Protein AF-A0A3M6HNZ3-F1 (afdb_monomer)

pLDDT: mean 77.38, std 20.86, range [30.75, 97.88]

Radius of gyration: 25.27 Å; Cα contacts (8 Å, |Δi|>4): 98; chains: 1; bounding box: 47×19×93 Å

Structure (mmCIF, N/CA/C/O backbone):
data_AF-A0A3M6HNZ3-F1
#
_entry.id   AF-A0A3M6HNZ3-F1
#
loop_
_atom_site.group_PDB
_atom_site.id
_atom_site.type_symbol
_atom_site.label_atom_id
_atom_site.label_alt_id
_atom_site.label_comp_id
_atom_site.label_asym_id
_atom_site.label_entity_id
_atom_site.label_seq_id
_atom_site.pdbx_PDB_ins_code
_atom_site.Cartn_x
_atom_site.Cartn_y
_atom_site.Cartn_z
_atom_site.occupancy
_atom_site.B_iso_or_equiv
_atom_site.auth_seq_id
_atom_site.auth_comp_id
_atom_site.auth_asym_id
_atom_site.auth_atom_id
_atom_site.pdbx_PDB_model_num
ATOM 1 N N . MET A 1 1 ? 14.983 5.143 -63.949 1.00 40.78 1 MET A N 1
ATOM 2 C CA . MET A 1 1 ? 14.307 4.736 -62.701 1.00 40.78 1 MET A CA 1
ATOM 3 C C . MET A 1 1 ? 15.355 4.552 -61.618 1.00 40.78 1 MET A C 1
ATOM 5 O O . MET A 1 1 ? 16.241 3.738 -61.815 1.00 40.78 1 MET A O 1
ATOM 9 N N . ALA A 1 2 ? 15.270 5.300 -60.518 1.00 32.69 2 ALA A N 1
ATOM 10 C CA . ALA A 1 2 ? 15.863 4.933 -59.231 1.00 32.69 2 ALA A CA 1
ATOM 11 C C . ALA A 1 2 ? 15.044 5.641 -58.146 1.00 32.69 2 ALA A C 1
ATOM 13 O O . ALA A 1 2 ? 15.096 6.859 -57.992 1.00 32.69 2 ALA A O 1
ATOM 14 N N . ALA A 1 3 ? 14.181 4.857 -57.512 1.00 33.81 3 ALA A N 1
ATOM 15 C CA . ALA A 1 3 ? 13.231 5.265 -56.500 1.00 33.81 3 ALA A CA 1
ATOM 16 C C . ALA A 1 3 ? 13.878 5.213 -55.106 1.00 33.81 3 ALA A C 1
ATOM 18 O O . ALA A 1 3 ? 14.604 4.277 -54.795 1.00 33.81 3 ALA A O 1
ATOM 19 N N . VAL A 1 4 ? 13.543 6.218 -54.291 1.00 40.00 4 VAL A N 1
ATOM 20 C CA . VAL A 1 4 ? 13.192 6.106 -52.864 1.00 40.00 4 VAL A CA 1
ATOM 21 C C . VAL A 1 4 ? 14.208 5.387 -51.959 1.00 40.00 4 VAL A C 1
ATOM 23 O O . VAL A 1 4 ? 14.139 4.184 -51.751 1.00 40.00 4 VAL A O 1
ATOM 26 N N . SER A 1 5 ? 15.079 6.163 -51.304 1.00 35.41 5 SER A N 1
ATOM 27 C CA . SER A 1 5 ? 15.863 5.710 -50.133 1.00 35.41 5 SER A CA 1
ATOM 28 C C . SER A 1 5 ? 15.679 6.602 -48.880 1.00 35.41 5 SER A C 1
ATOM 30 O O . SER A 1 5 ? 16.040 6.220 -47.773 1.00 35.41 5 SER A O 1
ATOM 32 N N . GLY A 1 6 ? 14.995 7.750 -48.984 1.00 30.75 6 GLY A N 1
ATOM 33 C CA . GLY A 1 6 ? 14.815 8.680 -47.851 1.00 30.75 6 GLY A CA 1
ATOM 34 C C . GLY A 1 6 ? 13.607 8.432 -46.930 1.00 30.75 6 GLY A C 1
ATOM 35 O O . GLY A 1 6 ? 13.522 9.033 -45.860 1.00 30.75 6 GLY A O 1
ATOM 36 N N . ALA A 1 7 ? 12.657 7.575 -47.320 1.00 32.41 7 ALA A N 1
ATOM 37 C CA . ALA A 1 7 ? 11.386 7.415 -46.597 1.00 32.41 7 ALA A CA 1
ATOM 38 C C . ALA A 1 7 ? 11.442 6.403 -45.434 1.00 32.41 7 ALA A C 1
ATOM 40 O O . ALA A 1 7 ? 10.634 6.485 -44.512 1.00 32.41 7 ALA A O 1
ATOM 41 N N . SER A 1 8 ? 12.394 5.461 -45.448 1.00 34.75 8 SER A N 1
ATOM 42 C CA . SER A 1 8 ? 12.434 4.371 -44.458 1.00 34.75 8 SER A CA 1
ATOM 43 C C . SER A 1 8 ? 12.999 4.803 -43.097 1.00 34.75 8 SER A C 1
ATOM 45 O O . SER A 1 8 ? 12.541 4.317 -42.067 1.00 34.75 8 SER A O 1
ATOM 47 N N . ASN A 1 9 ? 13.948 5.746 -43.066 1.00 35.97 9 ASN A N 1
ATOM 48 C CA . ASN A 1 9 ? 14.553 6.211 -41.808 1.00 35.97 9 ASN A CA 1
ATOM 49 C C . ASN A 1 9 ? 13.666 7.228 -41.074 1.00 35.97 9 ASN A C 1
ATOM 51 O O . ASN A 1 9 ? 13.556 7.196 -39.852 1.00 35.97 9 ASN A O 1
ATOM 55 N N . THR A 1 10 ? 12.946 8.073 -41.814 1.00 33.47 10 THR A N 1
ATOM 56 C CA . THR A 1 10 ? 12.058 9.104 -41.250 1.00 33.47 10 THR A CA 1
ATOM 57 C C . THR A 1 10 ? 10.763 8.536 -40.657 1.00 33.47 10 THR A C 1
ATOM 59 O O . THR A 1 10 ? 10.220 9.107 -39.709 1.00 33.47 10 THR A O 1
ATOM 62 N N . LEU A 1 11 ? 10.274 7.395 -41.161 1.00 33.53 11 LEU A N 1
ATOM 63 C CA . LEU A 1 11 ? 9.159 6.654 -40.555 1.00 33.53 11 LEU A CA 1
ATOM 64 C C . LEU A 1 11 ? 9.567 5.962 -39.244 1.00 33.53 11 LEU A C 1
ATOM 66 O O . LEU A 1 11 ? 8.788 5.975 -38.291 1.00 33.53 11 LEU A O 1
ATOM 70 N N . ASN A 1 12 ? 10.797 5.443 -39.162 1.00 43.72 12 ASN A N 1
ATOM 71 C CA . ASN A 1 12 ? 11.340 4.828 -37.947 1.00 43.72 12 ASN A CA 1
ATOM 72 C C . ASN A 1 12 ? 11.602 5.851 -36.836 1.00 43.72 12 ASN A C 1
ATOM 74 O O . ASN A 1 12 ? 11.261 5.593 -35.690 1.00 43.72 12 ASN A O 1
ATOM 78 N N . GLU A 1 13 ? 12.131 7.034 -37.155 1.00 39.75 13 GLU A N 1
ATOM 79 C CA . GLU A 1 13 ? 12.354 8.101 -36.167 1.00 39.75 13 GLU A CA 1
ATOM 80 C C . GLU A 1 13 ? 11.045 8.728 -35.669 1.00 39.75 13 GLU A C 1
ATOM 82 O O . GLU A 1 13 ? 10.912 9.031 -34.485 1.00 39.75 13 GLU A O 1
ATOM 87 N N . ARG A 1 14 ? 10.035 8.879 -36.541 1.00 39.91 14 ARG A N 1
ATOM 88 C CA . ARG A 1 14 ? 8.695 9.326 -36.123 1.00 39.91 14 ARG A CA 1
ATOM 89 C C . ARG A 1 14 ? 7.966 8.273 -35.294 1.00 39.91 14 ARG A C 1
ATOM 91 O O . ARG A 1 14 ? 7.303 8.648 -34.333 1.00 39.91 14 ARG A O 1
ATOM 98 N N . GLY A 1 15 ? 8.104 6.989 -35.629 1.00 40.06 15 GLY A N 1
ATOM 99 C CA . GLY A 1 15 ? 7.581 5.870 -34.841 1.00 40.06 15 GLY A CA 1
ATOM 100 C C . GLY A 1 15 ? 8.266 5.755 -33.478 1.00 40.06 15 GLY A C 1
ATOM 101 O O . GLY A 1 15 ? 7.587 5.702 -32.459 1.00 40.06 15 GLY A O 1
ATOM 102 N N . ALA A 1 16 ? 9.596 5.850 -33.444 1.00 43.00 16 ALA A N 1
ATOM 103 C CA . ALA A 1 16 ? 10.407 5.916 -32.231 1.00 43.00 16 ALA A CA 1
ATOM 104 C C . ALA A 1 16 ? 10.071 7.142 -31.379 1.00 43.00 16 ALA A C 1
ATOM 106 O O . ALA A 1 16 ? 9.959 7.031 -30.167 1.00 43.00 16 ALA A O 1
ATOM 107 N N . GLY A 1 17 ? 9.849 8.302 -32.000 1.00 38.38 17 GLY A N 1
ATOM 108 C CA . GLY A 1 17 ? 9.410 9.524 -31.330 1.00 38.38 17 GLY A CA 1
ATOM 109 C C . GLY A 1 17 ? 7.988 9.420 -30.777 1.00 38.38 17 GLY A C 1
ATOM 110 O O . GLY A 1 17 ? 7.715 9.952 -29.706 1.00 38.38 17 GLY A O 1
ATOM 111 N N . LEU A 1 18 ? 7.089 8.694 -31.450 1.00 46.16 18 LEU A N 1
ATOM 112 C CA . LEU A 1 18 ? 5.739 8.384 -30.968 1.00 46.16 18 LEU A CA 1
ATOM 113 C C . LEU A 1 18 ? 5.756 7.365 -29.831 1.00 46.16 18 LEU A C 1
ATOM 115 O O . LEU A 1 18 ? 5.038 7.562 -28.860 1.00 46.16 18 LEU A O 1
ATOM 119 N N . ILE A 1 19 ? 6.594 6.332 -29.910 1.00 48.56 19 ILE A N 1
ATOM 120 C CA . ILE A 1 19 ? 6.799 5.341 -28.849 1.00 48.56 19 ILE A CA 1
ATOM 121 C C . ILE A 1 19 ? 7.476 6.010 -27.656 1.00 48.56 19 ILE A C 1
ATOM 123 O O . ILE A 1 19 ? 6.947 5.935 -26.561 1.00 48.56 19 ILE A O 1
ATOM 127 N N . ALA A 1 20 ? 8.540 6.787 -27.844 1.00 45.25 20 ALA A N 1
ATOM 128 C CA . ALA A 1 20 ? 9.162 7.591 -26.795 1.00 45.25 20 ALA A CA 1
ATOM 129 C C . ALA A 1 20 ? 8.202 8.649 -26.229 1.00 45.25 20 ALA A C 1
ATOM 131 O O . ALA A 1 20 ? 8.225 8.893 -25.032 1.00 45.25 20 ALA A O 1
ATOM 132 N N . SER A 1 21 ? 7.316 9.250 -27.032 1.00 44.47 21 SER A N 1
ATOM 133 C CA . SER A 1 21 ? 6.291 10.201 -26.570 1.00 44.47 21 SER A CA 1
ATOM 134 C C . SER A 1 21 ? 5.165 9.516 -25.792 1.00 44.47 21 SER A C 1
ATOM 136 O O . SER A 1 21 ? 4.744 10.018 -24.750 1.00 44.47 21 SER A O 1
ATOM 138 N N . GLN A 1 22 ? 4.690 8.359 -26.258 1.00 51.44 22 GLN A N 1
ATOM 139 C CA . GLN A 1 22 ? 3.709 7.539 -25.554 1.00 51.44 22 GLN A CA 1
ATOM 140 C C . GLN A 1 22 ? 4.306 6.932 -24.292 1.00 51.44 22 GLN A C 1
ATOM 142 O O . GLN A 1 22 ? 3.618 6.876 -23.285 1.00 51.44 22 GLN A O 1
ATOM 147 N N . LEU A 1 23 ? 5.581 6.559 -24.308 1.00 52.47 23 LEU A N 1
ATOM 148 C CA . LEU A 1 23 ? 6.321 6.106 -23.144 1.00 52.47 23 LEU A CA 1
ATOM 149 C C . LEU A 1 23 ? 6.557 7.254 -22.192 1.00 52.47 23 LEU A C 1
ATOM 151 O O . LEU A 1 23 ? 6.257 7.085 -21.035 1.00 52.47 23 LEU A O 1
ATOM 155 N N . ASN A 1 24 ? 6.955 8.443 -22.637 1.00 43.84 24 ASN A N 1
ATOM 156 C CA . ASN A 1 24 ? 7.079 9.616 -21.771 1.00 43.84 24 ASN A CA 1
ATOM 157 C C . ASN A 1 24 ? 5.720 10.002 -21.149 1.00 43.84 24 ASN A C 1
ATOM 159 O O . ASN A 1 24 ? 5.666 10.366 -19.981 1.00 43.84 24 ASN A O 1
ATOM 163 N N . LYS A 1 25 ? 4.605 9.834 -21.880 1.00 45.53 25 LYS A N 1
ATOM 164 C CA . LYS A 1 25 ? 3.236 9.968 -21.342 1.00 45.53 25 LYS A CA 1
ATOM 165 C C . LYS A 1 25 ? 2.842 8.831 -20.386 1.00 45.53 25 LYS A C 1
ATOM 167 O O . LYS A 1 25 ? 2.206 9.111 -19.380 1.00 45.53 25 LYS A O 1
ATOM 172 N N . ARG A 1 26 ? 3.215 7.576 -20.663 1.00 45.41 26 ARG A N 1
ATOM 173 C CA . ARG A 1 26 ? 2.947 6.392 -19.816 1.00 45.41 26 ARG A CA 1
ATOM 174 C C . ARG A 1 26 ? 3.863 6.335 -18.588 1.00 45.41 26 ARG A C 1
ATOM 176 O O . ARG A 1 26 ? 3.451 5.890 -17.531 1.00 45.41 26 ARG A O 1
ATOM 183 N N . PHE A 1 27 ? 5.071 6.873 -18.681 1.00 47.06 27 PHE A N 1
ATOM 184 C CA . PHE A 1 27 ? 6.058 7.005 -17.613 1.00 47.06 27 PHE A CA 1
ATOM 185 C C . PHE A 1 27 ? 5.602 7.987 -16.527 1.00 47.06 27 PHE A C 1
ATOM 187 O O . PHE A 1 27 ? 5.987 7.836 -15.370 1.00 47.06 27 PHE A O 1
ATOM 194 N N . VAL A 1 28 ? 4.711 8.932 -16.851 1.00 44.28 28 VAL A N 1
ATOM 195 C CA . VAL A 1 28 ? 3.982 9.722 -15.840 1.00 44.28 28 VAL A CA 1
ATOM 196 C C . VAL A 1 28 ? 3.173 8.814 -14.894 1.00 44.28 28 VAL A C 1
ATOM 198 O O . VAL A 1 28 ? 2.977 9.183 -13.736 1.00 44.28 28 VAL A O 1
ATOM 201 N N . ASP A 1 29 ? 2.787 7.617 -15.349 1.00 48.75 29 ASP A N 1
ATOM 202 C CA . ASP A 1 29 ? 2.012 6.610 -14.616 1.00 48.75 29 ASP A CA 1
ATOM 203 C C . ASP A 1 29 ? 2.824 5.355 -14.238 1.00 48.75 29 ASP A C 1
ATOM 205 O O . ASP A 1 29 ? 2.269 4.341 -13.831 1.00 48.75 29 ASP A O 1
ATOM 209 N N . ALA A 1 30 ? 4.159 5.398 -14.297 1.00 48.34 30 ALA A N 1
ATOM 210 C CA . ALA A 1 30 ? 5.009 4.260 -13.923 1.00 48.34 30 ALA A CA 1
ATOM 211 C C . ALA A 1 30 ? 4.904 3.853 -12.431 1.00 48.34 30 ALA A C 1
ATOM 213 O O . ALA A 1 30 ? 5.467 2.836 -12.033 1.00 48.34 30 ALA A O 1
ATOM 214 N N . SER A 1 31 ? 4.143 4.593 -11.607 1.00 54.44 31 SER A N 1
ATOM 215 C CA . SER A 1 31 ? 3.682 4.125 -10.285 1.00 54.44 31 SER A CA 1
ATOM 216 C C . SER A 1 31 ? 2.675 2.982 -10.350 1.00 54.44 31 SER A C 1
ATOM 218 O O . SER A 1 31 ? 2.400 2.368 -9.320 1.00 54.44 31 SER A O 1
ATOM 220 N N . ASN A 1 32 ? 2.117 2.716 -11.528 1.00 65.69 32 ASN A N 1
ATOM 221 C CA . ASN A 1 32 ? 1.279 1.571 -11.807 1.00 65.69 32 ASN A CA 1
ATOM 222 C C . ASN A 1 32 ? 2.150 0.405 -12.324 1.00 65.69 32 ASN A C 1
ATOM 224 O O . ASN A 1 32 ? 2.710 0.505 -13.420 1.00 65.69 32 ASN A O 1
ATOM 228 N N . PRO A 1 33 ? 2.261 -0.709 -11.575 1.00 67.81 33 PRO A N 1
ATOM 229 C CA . PRO A 1 33 ? 2.979 -1.898 -12.028 1.00 67.81 33 PRO A CA 1
ATOM 230 C C . PRO A 1 33 ? 2.499 -2.434 -13.381 1.00 67.81 33 PRO A C 1
ATOM 232 O O . PRO A 1 33 ? 3.316 -2.951 -14.137 1.00 67.81 33 PRO A O 1
ATOM 235 N N . ASP A 1 34 ? 1.220 -2.255 -13.725 1.00 67.62 34 ASP A N 1
ATOM 236 C CA . ASP A 1 34 ? 0.661 -2.730 -14.995 1.00 67.62 34 ASP A CA 1
ATOM 237 C C . ASP A 1 34 ? 1.292 -2.000 -16.191 1.00 67.62 34 ASP A C 1
ATOM 239 O O . ASP A 1 34 ? 1.601 -2.612 -17.208 1.00 67.62 34 ASP A O 1
ATOM 243 N N . VAL A 1 35 ? 1.606 -0.709 -16.040 1.00 67.88 35 VAL A N 1
ATOM 244 C CA . VAL A 1 35 ? 2.283 0.080 -17.081 1.00 67.88 35 VAL A CA 1
ATOM 245 C C . VAL A 1 35 ? 3.721 -0.398 -17.300 1.00 67.88 35 VAL A C 1
ATOM 247 O O . VAL A 1 35 ? 4.204 -0.422 -18.433 1.00 67.88 35 VAL A O 1
ATOM 250 N N . LEU A 1 36 ? 4.416 -0.798 -16.230 1.00 70.69 36 LEU A N 1
ATOM 251 C CA . LEU A 1 36 ? 5.754 -1.387 -16.335 1.00 70.69 36 LEU A CA 1
ATOM 252 C C . LEU A 1 36 ? 5.699 -2.800 -16.934 1.00 70.69 36 LEU A C 1
ATOM 254 O O . LEU A 1 36 ? 6.574 -3.162 -17.715 1.00 70.69 36 LEU A O 1
ATOM 258 N N . SER A 1 37 ? 4.662 -3.575 -16.619 1.00 69.88 37 SER A N 1
ATOM 259 C CA . SER A 1 37 ? 4.413 -4.888 -17.223 1.00 69.88 37 SER A CA 1
ATOM 260 C C . SER A 1 37 ? 4.150 -4.785 -18.732 1.00 69.88 37 SER A C 1
ATOM 262 O O . SER A 1 37 ? 4.736 -5.534 -19.517 1.00 69.88 37 SER A O 1
ATOM 264 N N . ASP A 1 38 ? 3.339 -3.814 -19.158 1.00 68.50 38 ASP A N 1
ATOM 265 C CA . ASP A 1 38 ? 3.091 -3.514 -20.572 1.00 68.50 38 ASP A CA 1
ATOM 266 C C . ASP A 1 38 ? 4.381 -3.106 -21.293 1.00 68.50 38 ASP A C 1
ATOM 268 O O . ASP A 1 38 ? 4.660 -3.583 -22.392 1.00 68.50 38 ASP A O 1
ATOM 272 N N . LEU A 1 39 ? 5.194 -2.244 -20.668 1.00 71.69 39 LEU A N 1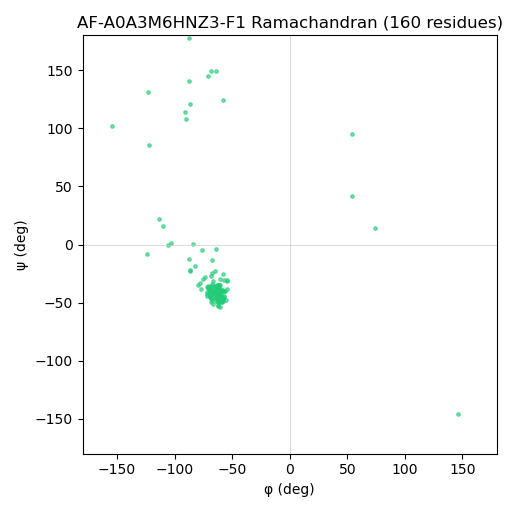
ATOM 273 C CA . LEU A 1 39 ? 6.489 -1.831 -21.214 1.00 71.69 39 LEU A CA 1
ATOM 274 C C . LEU A 1 39 ? 7.436 -3.022 -21.364 1.00 71.69 39 LEU A C 1
ATOM 276 O O . LEU A 1 39 ? 8.042 -3.197 -22.419 1.00 71.69 39 LEU A O 1
ATOM 280 N N . ARG A 1 40 ? 7.544 -3.859 -20.330 1.00 73.81 40 ARG A N 1
ATOM 281 C CA . ARG A 1 40 ? 8.333 -5.090 -20.387 1.00 73.81 40 ARG A CA 1
ATOM 282 C C . ARG A 1 40 ? 7.878 -5.969 -21.553 1.00 73.81 40 ARG A C 1
ATOM 284 O O . ARG A 1 40 ? 8.710 -6.385 -22.351 1.00 73.81 40 ARG A O 1
ATOM 291 N N . SER A 1 41 ? 6.571 -6.180 -21.687 1.00 70.19 41 SER A N 1
ATOM 292 C CA . SER A 1 41 ? 5.990 -6.991 -22.762 1.00 70.19 41 SER A CA 1
ATOM 293 C C . SER A 1 41 ? 6.267 -6.402 -24.147 1.00 70.19 41 SER A C 1
ATOM 295 O O . SER A 1 41 ? 6.537 -7.156 -25.077 1.00 70.19 41 SER A O 1
ATOM 297 N N . ALA A 1 42 ? 6.236 -5.075 -24.298 1.00 70.31 42 ALA A N 1
ATOM 298 C CA . ALA A 1 42 ? 6.577 -4.406 -25.553 1.00 70.31 42 ALA A CA 1
ATOM 299 C C . ALA A 1 42 ? 8.060 -4.591 -25.919 1.00 70.31 42 ALA A C 1
ATOM 301 O O . ALA A 1 42 ? 8.372 -4.871 -27.072 1.00 70.31 42 ALA A O 1
ATOM 302 N N . ILE A 1 43 ? 8.962 -4.501 -24.933 1.00 69.50 43 ILE A N 1
ATOM 303 C CA . ILE A 1 43 ? 10.401 -4.728 -25.135 1.00 69.50 43 ILE A CA 1
ATOM 304 C C . ILE A 1 43 ? 10.688 -6.200 -25.477 1.00 69.50 43 ILE A C 1
ATOM 306 O O . ILE A 1 43 ? 11.535 -6.468 -26.324 1.00 69.50 43 ILE A O 1
ATOM 310 N N . GLU A 1 44 ? 9.997 -7.152 -24.840 1.00 70.94 44 GLU A N 1
ATOM 311 C CA . GLU A 1 44 ? 10.170 -8.594 -25.088 1.00 70.94 44 GLU A CA 1
ATOM 312 C C . GLU A 1 44 ? 9.613 -9.048 -26.450 1.00 70.94 44 GLU A C 1
ATOM 314 O O . GLU A 1 44 ? 10.205 -9.922 -27.082 1.00 70.94 44 GLU A O 1
ATOM 319 N N . ASN A 1 45 ? 8.483 -8.487 -26.903 1.00 65.31 45 ASN A N 1
ATOM 320 C CA . ASN A 1 45 ? 7.710 -9.031 -28.029 1.00 65.31 45 ASN A CA 1
ATOM 321 C C . ASN A 1 45 ? 7.859 -8.289 -29.370 1.00 65.31 45 ASN A C 1
ATOM 323 O O . ASN A 1 45 ? 7.204 -8.701 -30.324 1.00 65.31 45 ASN A O 1
ATOM 327 N N . GLU A 1 46 ? 8.665 -7.228 -29.499 1.00 59.00 46 GLU A N 1
ATOM 328 C CA . GLU A 1 46 ? 8.874 -6.544 -30.792 1.00 59.00 46 GLU A CA 1
ATOM 329 C C . GLU A 1 46 ? 10.062 -7.134 -31.588 1.00 59.00 46 GLU A C 1
ATOM 331 O O . GLU A 1 46 ? 11.220 -6.864 -31.255 1.00 59.00 46 GLU A O 1
ATOM 336 N N . PRO A 1 47 ? 9.838 -7.881 -32.695 1.00 43.25 47 PRO A N 1
ATOM 337 C CA . PRO A 1 47 ? 10.909 -8.294 -33.595 1.00 43.25 47 PRO A CA 1
ATOM 338 C C . PRO A 1 47 ? 11.164 -7.193 -34.642 1.00 43.25 47 PRO A C 1
ATOM 340 O O . PRO A 1 47 ? 10.265 -6.850 -35.409 1.00 43.25 47 PRO A O 1
ATOM 343 N N . GLY A 1 48 ? 12.383 -6.641 -34.730 1.00 50.50 48 GLY A N 1
ATOM 344 C CA . GLY A 1 48 ? 12.746 -5.698 -35.805 1.00 50.50 48 GLY A CA 1
ATOM 345 C C . GLY A 1 48 ? 13.730 -4.588 -35.418 1.00 50.50 48 GLY A C 1
ATOM 346 O O . GLY A 1 48 ? 14.642 -4.823 -34.642 1.00 50.50 48 GLY A O 1
ATOM 347 N N . PHE A 1 49 ? 13.572 -3.389 -36.003 1.00 43.78 49 PHE A N 1
ATOM 348 C CA . PHE A 1 49 ? 14.460 -2.206 -35.883 1.00 43.78 49 PHE A CA 1
ATOM 349 C C . PHE A 1 49 ? 14.210 -1.370 -34.600 1.00 43.78 49 PHE A C 1
ATOM 351 O O . PHE A 1 49 ? 15.081 -0.618 -34.160 1.00 43.78 49 PHE A O 1
ATOM 358 N N . LEU A 1 50 ? 13.042 -1.539 -33.966 1.00 52.66 50 LEU A N 1
ATOM 359 C CA . LEU A 1 50 ? 12.596 -0.875 -32.726 1.00 52.66 50 LEU A CA 1
ATOM 360 C C . LEU A 1 50 ? 13.329 -1.258 -31.413 1.00 52.66 50 LEU A C 1
ATOM 362 O O . LEU A 1 50 ? 13.459 -0.379 -30.558 1.00 52.66 50 LEU A O 1
ATOM 366 N N . PRO A 1 51 ? 13.920 -2.462 -31.241 1.00 56.28 51 PRO A N 1
ATOM 367 C CA . PRO A 1 51 ? 14.762 -2.800 -30.090 1.00 56.28 51 PRO A CA 1
ATOM 368 C C . PRO A 1 51 ? 15.921 -1.817 -29.887 1.00 56.28 51 PRO A C 1
ATOM 370 O O . PRO A 1 51 ? 16.324 -1.555 -28.755 1.00 56.28 51 PRO A O 1
ATOM 373 N N . SER A 1 52 ? 16.441 -1.228 -30.972 1.00 61.88 52 SER A N 1
ATOM 374 C CA . SER A 1 52 ? 17.541 -0.258 -30.905 1.00 61.88 52 SER A CA 1
ATOM 375 C C . SER A 1 52 ? 17.148 1.052 -30.209 1.00 61.88 52 SER A C 1
ATOM 377 O O . SER A 1 52 ? 17.972 1.646 -29.515 1.00 61.88 52 SER A O 1
ATOM 379 N N . VAL A 1 53 ? 15.882 1.474 -30.325 1.00 66.00 53 VAL A N 1
ATOM 380 C CA . VAL A 1 53 ? 15.355 2.690 -29.685 1.00 66.00 53 VAL A CA 1
ATOM 381 C C . VAL A 1 53 ? 15.291 2.499 -28.175 1.00 66.00 53 VAL A C 1
ATOM 383 O O . VAL A 1 53 ? 15.760 3.358 -27.431 1.00 66.00 53 VAL A O 1
ATOM 386 N N . PHE A 1 54 ? 14.787 1.351 -27.716 1.00 67.56 54 PHE A N 1
ATOM 387 C CA . PHE A 1 54 ? 14.778 0.997 -26.296 1.00 67.56 54 PHE A CA 1
ATOM 388 C C . PHE A 1 54 ? 16.199 0.828 -25.745 1.00 67.56 54 PHE A C 1
ATOM 390 O O . PHE A 1 54 ? 16.503 1.288 -24.649 1.00 67.56 54 PHE A O 1
ATOM 397 N N . LYS A 1 55 ? 17.114 0.240 -26.523 1.00 72.69 55 LY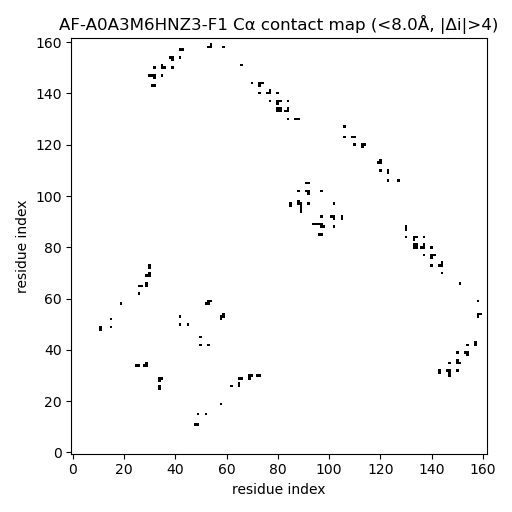S A N 1
ATOM 398 C CA . LYS A 1 55 ? 18.523 0.086 -26.128 1.00 72.69 55 LYS A CA 1
ATOM 399 C C . LYS A 1 55 ? 19.349 1.381 -26.241 1.00 72.69 55 LYS A C 1
ATOM 401 O O . LYS A 1 55 ? 20.508 1.383 -25.821 1.00 72.69 55 LYS A O 1
ATOM 406 N N . SER A 1 56 ? 18.784 2.478 -26.755 1.00 76.12 56 SER A N 1
ATOM 407 C CA . SER A 1 56 ? 19.481 3.765 -26.882 1.00 76.12 56 SER A CA 1
ATOM 408 C C . SER A 1 56 ? 19.855 4.365 -25.520 1.00 76.12 56 SER A C 1
ATOM 410 O O . SER A 1 56 ? 19.162 4.176 -24.517 1.00 76.12 56 SER A O 1
ATOM 412 N N . ALA A 1 57 ? 20.956 5.122 -25.479 1.00 79.56 57 ALA A N 1
ATOM 413 C CA . ALA A 1 57 ? 21.401 5.800 -24.260 1.00 79.56 57 ALA A CA 1
ATOM 414 C C . ALA A 1 57 ? 20.341 6.784 -23.733 1.00 79.56 57 ALA A C 1
ATOM 416 O O . ALA A 1 57 ? 20.074 6.811 -22.532 1.00 79.56 57 ALA A O 1
ATOM 417 N N . ASP A 1 58 ? 19.685 7.523 -24.632 1.00 76.38 58 ASP A N 1
ATOM 418 C CA . ASP A 1 58 ? 18.639 8.484 -24.276 1.00 76.38 58 ASP A CA 1
ATOM 419 C C . ASP A 1 58 ? 17.444 7.801 -23.606 1.00 76.38 58 ASP A C 1
ATOM 421 O O . ASP A 1 58 ? 16.959 8.277 -22.575 1.00 76.38 58 ASP A O 1
ATOM 425 N N . PHE A 1 59 ? 16.996 6.656 -24.135 1.00 76.00 59 PHE A N 1
ATOM 426 C CA . PHE A 1 59 ? 15.912 5.894 -23.521 1.00 76.00 59 PHE A CA 1
ATOM 427 C C . PHE A 1 59 ? 16.288 5.410 -22.121 1.00 76.00 59 PHE A C 1
ATOM 429 O O . PHE A 1 59 ? 15.521 5.617 -21.180 1.00 76.00 59 PHE A O 1
ATOM 436 N N . LYS A 1 60 ? 17.482 4.820 -21.961 1.00 80.81 60 LYS A N 1
ATOM 437 C CA . LYS A 1 60 ? 17.975 4.345 -20.658 1.00 80.81 60 LYS A CA 1
ATOM 438 C C . LYS A 1 60 ? 18.006 5.476 -19.630 1.00 80.81 60 LYS A C 1
ATOM 440 O O . LYS A 1 60 ? 17.506 5.304 -18.523 1.00 80.81 60 LYS A O 1
ATOM 445 N N . VAL A 1 61 ? 18.514 6.654 -20.000 1.00 82.19 61 VAL A N 1
ATOM 446 C CA . VAL A 1 61 ? 18.554 7.826 -19.109 1.00 82.19 61 VAL A CA 1
ATOM 447 C C . VAL A 1 61 ? 17.148 8.278 -18.703 1.00 82.19 61 VAL A C 1
ATOM 449 O O . VAL A 1 61 ? 16.907 8.544 -17.523 1.00 82.19 61 VAL A O 1
ATOM 452 N N . GLN A 1 62 ? 16.201 8.351 -19.644 1.00 76.62 62 GLN A N 1
ATOM 453 C CA . GLN A 1 62 ? 14.820 8.731 -19.323 1.00 76.62 62 GLN A CA 1
ATOM 454 C C . GLN A 1 62 ? 14.125 7.684 -18.447 1.00 76.62 62 GLN A C 1
ATOM 456 O O . GLN A 1 62 ? 13.456 8.046 -17.479 1.00 76.62 62 GLN A O 1
ATOM 461 N N . PHE A 1 63 ? 14.326 6.398 -18.735 1.00 80.12 63 PHE A N 1
ATOM 462 C CA . PHE A 1 63 ? 13.810 5.296 -17.931 1.00 80.12 63 PHE A CA 1
ATOM 463 C C . PHE A 1 63 ? 14.312 5.374 -16.479 1.00 80.12 63 PHE A C 1
ATOM 465 O O . PHE A 1 63 ? 13.509 5.337 -15.545 1.00 80.12 63 PHE A O 1
ATOM 472 N N . GLU A 1 64 ? 15.614 5.573 -16.263 1.00 84.69 64 GLU A N 1
ATOM 473 C CA . GLU A 1 64 ? 16.189 5.725 -14.919 1.00 84.69 64 GLU A CA 1
ATOM 474 C C . GLU A 1 64 ? 15.634 6.952 -14.182 1.00 84.69 64 GLU A C 1
ATOM 476 O O . GLU A 1 64 ? 15.265 6.879 -13.008 1.00 84.69 64 GLU A O 1
ATOM 481 N N . LYS A 1 65 ? 15.486 8.084 -14.881 1.00 81.69 65 LYS A N 1
ATOM 482 C CA . LYS A 1 65 ? 14.911 9.304 -14.300 1.00 81.69 65 LYS A CA 1
ATOM 483 C C . LYS A 1 65 ? 13.466 9.096 -13.846 1.00 81.69 65 LYS A C 1
ATOM 485 O O . LYS A 1 65 ? 13.076 9.556 -12.770 1.00 81.69 65 LYS A O 1
ATOM 490 N N . VAL A 1 66 ? 12.657 8.426 -14.661 1.00 76.44 66 VAL A N 1
ATOM 491 C CA . VAL A 1 66 ? 11.255 8.164 -14.329 1.00 76.44 66 VAL A CA 1
ATOM 492 C C . VAL A 1 66 ? 11.153 7.192 -13.161 1.00 76.44 66 VAL A C 1
ATOM 494 O O . VAL A 1 66 ? 10.438 7.473 -12.200 1.00 76.44 66 VAL A O 1
ATOM 497 N N . THR A 1 67 ? 11.868 6.070 -13.220 1.00 80.94 67 THR A N 1
ATOM 498 C CA . THR A 1 67 ? 11.800 5.036 -12.181 1.00 80.94 67 THR A CA 1
ATOM 499 C C . THR A 1 67 ? 12.253 5.567 -10.822 1.00 80.94 67 THR A C 1
ATOM 501 O O . THR A 1 67 ? 11.623 5.254 -9.812 1.00 80.94 67 THR A O 1
ATOM 504 N N . ALA A 1 68 ? 13.251 6.458 -10.782 1.00 83.50 68 ALA A N 1
ATOM 505 C CA . ALA A 1 68 ? 13.649 7.158 -9.562 1.00 83.50 68 ALA A CA 1
ATOM 506 C C . ALA A 1 68 ? 12.518 8.030 -8.981 1.00 83.50 68 ALA A C 1
ATOM 508 O O . ALA A 1 68 ? 12.187 7.914 -7.799 1.00 83.50 68 ALA A O 1
ATOM 509 N N . ASN A 1 69 ? 11.871 8.860 -9.810 1.00 78.25 69 ASN A N 1
ATOM 510 C CA . ASN A 1 69 ? 10.758 9.717 -9.377 1.00 78.25 69 ASN A CA 1
ATOM 511 C C . ASN A 1 69 ? 9.576 8.908 -8.837 1.00 78.25 69 ASN A C 1
ATOM 513 O O . ASN A 1 69 ? 8.942 9.276 -7.847 1.00 78.25 69 ASN A O 1
ATOM 517 N N . VAL A 1 70 ? 9.268 7.801 -9.502 1.00 76.25 70 VAL A N 1
ATOM 518 C CA . VAL A 1 70 ? 8.186 6.907 -9.107 1.00 76.25 70 VAL A CA 1
ATOM 519 C C . VAL A 1 70 ? 8.523 6.194 -7.802 1.00 76.25 70 VAL A C 1
ATOM 521 O O . VAL A 1 70 ? 7.689 6.165 -6.899 1.00 76.25 70 VAL A O 1
ATOM 524 N N . SER A 1 71 ? 9.742 5.668 -7.669 1.00 82.81 71 SER A N 1
ATOM 525 C CA . SER A 1 71 ? 10.201 5.004 -6.446 1.00 82.81 71 SER A CA 1
ATOM 526 C C . SER A 1 71 ? 10.096 5.922 -5.228 1.00 82.81 71 SER A C 1
ATOM 528 O O . SER A 1 71 ? 9.624 5.503 -4.163 1.00 82.81 71 SER A O 1
ATOM 530 N N . GLN A 1 72 ? 10.436 7.202 -5.409 1.00 85.50 72 GLN A N 1
ATOM 531 C CA . GLN A 1 72 ? 10.258 8.223 -4.386 1.00 85.50 72 GLN A CA 1
ATOM 532 C C . GLN A 1 72 ? 8.777 8.406 -4.021 1.00 85.50 72 GLN A C 1
ATOM 534 O O . GLN A 1 72 ? 8.417 8.243 -2.856 1.00 85.50 72 GLN A O 1
ATOM 539 N N . ARG A 1 73 ? 7.896 8.642 -5.006 1.00 85.00 73 ARG A N 1
ATOM 540 C CA . ARG A 1 73 ? 6.446 8.811 -4.772 1.00 85.00 73 ARG A CA 1
ATOM 541 C C . ARG A 1 73 ? 5.811 7.608 -4.074 1.00 85.00 73 ARG A C 1
ATOM 543 O O . ARG A 1 73 ? 5.019 7.782 -3.151 1.00 85.00 73 ARG A O 1
ATOM 550 N N . THR A 1 74 ? 6.148 6.391 -4.495 1.00 83.94 74 THR A N 1
ATOM 551 C CA . THR A 1 74 ? 5.651 5.156 -3.873 1.00 83.94 74 THR A CA 1
ATOM 552 C C . THR A 1 74 ? 6.158 5.024 -2.437 1.00 83.94 74 THR A C 1
ATOM 554 O O . THR A 1 74 ? 5.392 4.677 -1.538 1.00 83.94 74 THR A O 1
ATOM 557 N N . SER A 1 75 ? 7.426 5.362 -2.186 1.00 88.81 75 SER A N 1
ATOM 558 C CA . SER A 1 75 ? 7.988 5.370 -0.832 1.00 88.81 75 SER A CA 1
ATOM 559 C C . SER A 1 75 ? 7.314 6.408 0.072 1.00 88.81 75 SER A C 1
ATOM 561 O O . SER A 1 75 ? 7.090 6.127 1.249 1.00 88.81 75 SER A O 1
ATOM 563 N N . ASP A 1 76 ? 6.943 7.571 -0.463 1.00 90.00 76 ASP A N 1
ATOM 564 C CA . ASP A 1 76 ? 6.222 8.604 0.284 1.00 90.00 76 ASP A CA 1
ATOM 565 C C . ASP A 1 76 ? 4.793 8.158 0.622 1.00 90.00 76 ASP A C 1
ATOM 567 O O . ASP A 1 76 ? 4.413 8.194 1.792 1.00 90.00 76 ASP A O 1
ATOM 571 N N . ARG A 1 77 ? 4.049 7.591 -0.339 1.00 90.00 77 ARG A N 1
ATOM 572 C CA . ARG A 1 77 ? 2.720 6.993 -0.091 1.00 90.00 77 ARG A CA 1
ATOM 573 C C . ARG A 1 77 ? 2.761 5.871 0.944 1.00 90.00 77 ARG A C 1
ATOM 575 O O . ARG A 1 77 ? 1.871 5.760 1.784 1.00 90.00 77 ARG A O 1
ATOM 582 N N . MET A 1 78 ? 3.801 5.038 0.909 1.00 91.56 78 MET A N 1
ATOM 583 C CA . MET A 1 78 ? 4.010 3.983 1.900 1.00 91.56 78 MET A CA 1
ATOM 584 C C . MET A 1 78 ? 4.225 4.568 3.303 1.00 91.56 78 MET A C 1
ATOM 586 O O . MET A 1 78 ? 3.623 4.084 4.261 1.00 91.56 78 MET A O 1
ATOM 590 N N . LYS A 1 79 ? 5.044 5.622 3.430 1.00 93.94 79 LYS A N 1
ATOM 591 C CA . LYS A 1 79 ? 5.259 6.328 4.704 1.00 93.94 79 LYS A CA 1
ATOM 592 C C . LYS A 1 79 ? 3.985 7.003 5.200 1.00 93.94 79 LYS A C 1
ATOM 594 O O . LYS A 1 79 ? 3.719 6.960 6.395 1.00 93.94 79 LYS A O 1
ATOM 599 N N . GLU A 1 80 ? 3.207 7.619 4.316 1.00 94.81 80 GLU A N 1
ATOM 600 C CA . GLU A 1 80 ? 1.922 8.236 4.657 1.00 94.81 80 GLU A CA 1
ATOM 601 C C . GLU A 1 80 ? 0.918 7.201 5.169 1.00 94.81 80 GLU A C 1
ATOM 603 O O . GLU A 1 80 ? 0.328 7.403 6.229 1.00 94.81 80 GLU A O 1
ATOM 608 N N . ALA A 1 81 ? 0.775 6.067 4.475 1.00 94.69 81 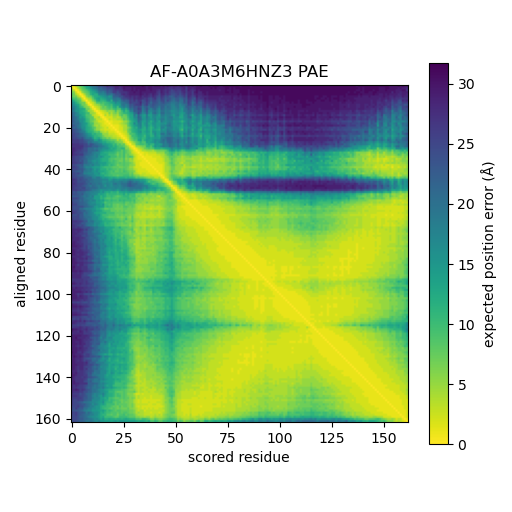ALA A N 1
ATOM 609 C CA . ALA A 1 81 ? -0.110 4.983 4.895 1.00 94.69 81 ALA A CA 1
ATOM 610 C C . ALA A 1 81 ? 0.308 4.393 6.251 1.00 94.69 81 ALA A C 1
ATOM 612 O O . ALA A 1 81 ? -0.536 4.212 7.129 1.00 94.69 81 ALA A O 1
ATOM 613 N N . TRP A 1 82 ? 1.611 4.163 6.448 1.00 95.19 82 TRP A N 1
ATOM 614 C CA . TRP A 1 82 ? 2.148 3.710 7.731 1.00 95.19 82 TRP A CA 1
ATOM 615 C C . TRP A 1 82 ? 1.889 4.729 8.849 1.00 95.19 82 TRP A C 1
ATOM 617 O O . TRP A 1 82 ? 1.363 4.371 9.897 1.00 95.19 82 TRP A O 1
ATOM 627 N N . ARG A 1 83 ? 2.165 6.021 8.618 1.00 96.00 83 ARG A N 1
ATOM 628 C CA . ARG A 1 83 ? 1.897 7.087 9.601 1.00 96.00 83 ARG A CA 1
ATOM 629 C C . ARG A 1 83 ? 0.415 7.212 9.939 1.00 96.00 83 ARG A C 1
ATOM 631 O O . ARG A 1 83 ? 0.087 7.511 11.084 1.00 96.00 83 ARG A O 1
ATOM 638 N N . ALA A 1 84 ? -0.474 7.015 8.968 1.00 96.69 84 ALA A N 1
ATOM 639 C CA . ALA A 1 84 ? -1.913 7.057 9.195 1.00 96.69 84 ALA A CA 1
ATOM 640 C C . ALA A 1 84 ? -2.382 5.898 10.088 1.00 96.69 84 ALA A C 1
ATOM 642 O O . ALA A 1 84 ? -3.172 6.127 11.004 1.00 96.69 84 ALA A O 1
ATOM 643 N N . GLU A 1 85 ? -1.875 4.681 9.859 1.00 96.38 85 GLU A N 1
ATOM 644 C CA . GLU A 1 85 ? -2.135 3.528 10.730 1.00 96.38 85 GLU A CA 1
ATOM 645 C C . GLU A 1 85 ? -1.553 3.750 12.131 1.00 96.38 85 GLU A C 1
ATOM 647 O O . GLU A 1 85 ? -2.292 3.639 13.108 1.00 96.38 85 GLU A O 1
ATOM 652 N N . GLN A 1 86 ? -0.293 4.182 12.227 1.00 96.56 86 GLN A N 1
ATOM 653 C CA . GLN A 1 86 ? 0.380 4.430 13.501 1.00 96.56 86 GLN A CA 1
ATOM 654 C C . GLN A 1 86 ? -0.329 5.517 14.314 1.00 96.56 86 GLN A C 1
ATOM 656 O O . GLN A 1 86 ? -0.633 5.326 15.486 1.00 96.56 86 GLN A O 1
ATOM 661 N N . SER A 1 87 ? -0.661 6.650 13.687 1.00 97.31 87 SER A N 1
ATOM 662 C CA . SER A 1 87 ? -1.367 7.750 14.353 1.00 97.31 87 SER A CA 1
ATOM 663 C C . SER A 1 87 ? -2.753 7.331 14.839 1.00 97.31 87 SER A C 1
ATOM 665 O O . SER A 1 87 ? -3.207 7.798 15.885 1.00 97.31 87 SER A O 1
ATOM 667 N N . PHE A 1 88 ? -3.438 6.462 14.092 1.00 97.88 88 PHE A N 1
ATOM 668 C CA . PHE A 1 88 ? -4.709 5.900 14.528 1.00 97.88 88 PHE A CA 1
ATOM 669 C C . PHE A 1 88 ? -4.521 4.988 15.745 1.00 97.88 88 PHE A C 1
ATOM 671 O O . PHE A 1 88 ? -5.207 5.175 16.750 1.00 97.88 88 PHE A O 1
ATOM 678 N N . SER A 1 89 ? -3.584 4.043 15.666 1.00 97.00 89 SER A N 1
ATOM 679 C CA . SER A 1 89 ? -3.287 3.097 16.742 1.00 97.00 89 SER A CA 1
ATOM 680 C C . SER A 1 89 ? -2.880 3.827 18.025 1.00 97.00 89 SER A C 1
ATOM 682 O O . SER A 1 89 ? -3.453 3.556 19.077 1.00 97.00 89 SER A O 1
ATOM 684 N N . ASP A 1 90 ? -2.014 4.837 17.928 1.00 97.81 90 ASP A N 1
ATOM 685 C CA . ASP A 1 90 ? -1.562 5.640 19.068 1.00 97.81 90 ASP A CA 1
ATOM 686 C C . ASP A 1 90 ? -2.704 6.413 19.738 1.00 97.81 90 ASP A C 1
ATOM 688 O O . ASP A 1 90 ? -2.788 6.489 20.964 1.00 97.81 90 ASP A O 1
ATOM 692 N N . LYS A 1 91 ? -3.625 6.975 18.945 1.00 96.69 91 LYS A N 1
ATOM 693 C CA . LYS A 1 91 ? -4.820 7.649 19.477 1.00 96.69 91 LYS A CA 1
ATOM 694 C C . LYS A 1 91 ? -5.781 6.669 20.134 1.00 96.69 91 LYS A C 1
ATOM 696 O O . LYS A 1 91 ? -6.391 7.000 21.146 1.00 96.69 91 LYS A O 1
ATOM 701 N N . PHE A 1 92 ? -5.938 5.482 19.555 1.00 96.62 92 PHE A N 1
ATOM 702 C CA . PHE A 1 92 ? -6.837 4.467 20.085 1.00 96.62 92 PHE A CA 1
ATOM 703 C C . PHE A 1 92 ? -6.359 3.947 21.446 1.00 96.62 92 PHE A C 1
ATOM 705 O O . PHE A 1 92 ? -7.172 3.793 22.360 1.00 96.62 92 PHE A O 1
ATOM 712 N N . THR A 1 93 ? -5.056 3.708 21.598 1.00 96.25 93 THR A N 1
ATOM 713 C CA . THR A 1 93 ? -4.449 3.188 22.835 1.00 96.25 93 THR A CA 1
ATOM 714 C C . THR A 1 93 ? -4.082 4.273 23.845 1.00 96.25 93 THR A C 1
ATOM 716 O O . THR A 1 93 ? -3.935 3.967 25.024 1.00 96.25 93 THR A O 1
ATOM 719 N N . GLY A 1 94 ? -3.914 5.524 23.404 1.00 95.56 94 GLY A N 1
ATOM 720 C CA . GLY A 1 94 ? -3.348 6.601 24.219 1.00 95.56 94 GLY A CA 1
ATOM 721 C C . GLY A 1 94 ? -1.831 6.484 24.422 1.00 95.56 94 GLY A C 1
ATOM 722 O O . GLY A 1 94 ? -1.286 7.154 25.298 1.00 95.56 94 GLY A O 1
ATOM 723 N N . LYS A 1 95 ? -1.144 5.639 23.640 1.00 94.00 95 LYS A N 1
ATOM 724 C CA . LYS A 1 95 ? 0.293 5.355 23.758 1.00 94.00 95 LYS A CA 1
ATOM 725 C C . LYS A 1 95 ? 1.018 5.652 22.436 1.00 94.00 95 LYS A C 1
ATOM 727 O O . LYS A 1 95 ? 0.584 5.159 21.399 1.00 94.00 95 LYS A O 1
ATOM 732 N N . PRO A 1 96 ? 2.138 6.397 22.438 1.00 95.31 96 PRO A N 1
ATOM 733 C CA . PRO A 1 96 ? 2.923 6.609 21.224 1.00 95.31 96 PRO A CA 1
ATOM 734 C C . PRO A 1 96 ? 3.612 5.319 20.762 1.00 95.31 96 PRO A C 1
ATOM 736 O O . PRO A 1 96 ? 4.030 4.511 21.594 1.00 95.31 96 PRO A O 1
ATOM 739 N N . ASN A 1 97 ? 3.806 5.176 19.448 1.00 93.00 97 ASN A N 1
ATOM 740 C CA . ASN A 1 97 ? 4.460 4.015 18.828 1.00 93.00 97 ASN A CA 1
ATOM 741 C C . ASN A 1 97 ? 3.810 2.680 19.232 1.00 93.00 97 ASN A C 1
ATOM 743 O O . ASN A 1 97 ? 4.493 1.704 19.536 1.00 93.00 97 ASN A O 1
ATOM 747 N N . THR A 1 98 ? 2.481 2.658 19.273 1.00 94.25 98 THR A N 1
ATOM 748 C CA . THR A 1 98 ? 1.676 1.468 19.534 1.00 94.25 98 THR A CA 1
ATOM 749 C C . THR A 1 98 ? 1.975 0.378 18.517 1.00 94.25 98 THR A C 1
ATOM 751 O O . THR A 1 98 ? 1.808 0.583 17.313 1.00 94.25 98 THR A O 1
ATOM 754 N N . ASP A 1 99 ? 2.358 -0.795 19.010 1.00 93.69 99 ASP A N 1
ATOM 755 C CA . ASP A 1 99 ? 2.465 -1.998 18.197 1.00 93.69 99 ASP A CA 1
ATOM 756 C C . ASP A 1 99 ? 1.130 -2.766 18.119 1.00 93.69 99 ASP A C 1
ATOM 758 O O . ASP A 1 99 ? 0.102 -2.398 18.698 1.00 93.69 99 ASP A O 1
ATOM 762 N N . TYR A 1 100 ? 1.134 -3.851 17.348 1.00 91.38 100 TYR A N 1
ATOM 763 C CA . TYR A 1 100 ? -0.054 -4.672 17.132 1.00 91.38 100 TYR A CA 1
ATOM 764 C C . TYR A 1 100 ? -0.590 -5.326 18.414 1.00 91.38 100 TYR A C 1
ATOM 766 O O . TYR A 1 100 ? -1.810 -5.444 18.579 1.00 91.38 100 TYR A O 1
ATOM 774 N N . ASP A 1 101 ? 0.296 -5.745 19.314 1.00 95.31 101 ASP A N 1
ATOM 775 C CA . ASP A 1 101 ? -0.086 -6.447 20.536 1.00 95.31 101 ASP A CA 1
ATOM 776 C C . ASP A 1 101 ? -0.646 -5.470 21.570 1.00 95.31 101 ASP A C 1
ATOM 778 O O . ASP A 1 101 ? -1.647 -5.768 22.226 1.00 95.31 101 ASP A O 1
ATOM 782 N N . ASP A 1 102 ? -0.068 -4.276 21.665 1.00 96.19 102 ASP A N 1
ATOM 783 C CA . ASP A 1 102 ? -0.586 -3.174 22.468 1.00 96.19 102 ASP A CA 1
ATOM 784 C C . ASP A 1 102 ? -1.972 -2.737 21.991 1.00 96.19 102 ASP A C 1
ATOM 786 O O . ASP A 1 102 ? -2.886 -2.585 22.808 1.00 96.19 102 ASP A O 1
ATOM 790 N N . PHE A 1 103 ? -2.175 -2.615 20.674 1.00 96.19 103 PHE A N 1
ATOM 791 C CA . PHE A 1 103 ? -3.496 -2.318 20.122 1.00 96.19 103 PHE A CA 1
ATOM 792 C C . PHE A 1 103 ? -4.521 -3.395 20.501 1.00 96.19 103 PHE A C 1
ATOM 794 O O . PHE A 1 103 ? -5.622 -3.075 20.952 1.00 96.19 103 PHE A O 1
ATOM 801 N N . LYS A 1 104 ? -4.169 -4.681 20.362 1.00 96.38 104 LYS A N 1
ATOM 802 C CA . LYS A 1 104 ? -5.050 -5.802 20.731 1.00 96.38 104 LYS A CA 1
ATOM 803 C C . LYS A 1 104 ? -5.412 -5.807 22.209 1.00 96.38 104 LYS A C 1
ATOM 805 O O . LYS A 1 104 ? -6.573 -6.033 22.549 1.00 96.38 104 LYS A O 1
ATOM 810 N N . LYS A 1 105 ? -4.435 -5.562 23.083 1.00 97.12 105 LYS A N 1
ATOM 811 C CA . LYS A 1 105 ? -4.668 -5.467 24.528 1.00 97.12 105 LYS A CA 1
ATOM 812 C C . LYS A 1 105 ? -5.624 -4.320 24.840 1.00 97.12 105 LYS A C 1
ATOM 814 O O . LYS A 1 105 ? -6.610 -4.537 25.538 1.00 97.12 105 LYS A O 1
ATOM 819 N N . ALA A 1 106 ? -5.387 -3.136 24.273 1.00 97.00 106 ALA A N 1
ATOM 820 C CA . ALA A 1 106 ? -6.265 -1.983 24.455 1.00 97.00 106 ALA A CA 1
ATOM 821 C C . ALA A 1 106 ? -7.685 -2.246 23.933 1.00 97.00 106 ALA A C 1
ATOM 823 O O . ALA A 1 106 ? -8.658 -1.887 24.592 1.00 97.00 106 ALA A O 1
ATOM 824 N N . LEU A 1 107 ? -7.818 -2.914 22.784 1.00 97.06 107 LEU A N 1
ATOM 825 C CA . LEU A 1 107 ? -9.112 -3.310 22.232 1.00 97.06 107 LEU A CA 1
ATOM 826 C C . LEU A 1 107 ? -9.867 -4.237 23.196 1.00 97.06 107 LEU A C 1
ATOM 828 O O . LEU A 1 107 ? -11.032 -3.987 23.493 1.00 97.06 107 LEU A O 1
ATOM 832 N N . ALA A 1 108 ? -9.204 -5.270 23.720 1.00 97.25 108 ALA A N 1
ATOM 833 C CA . ALA A 1 108 ? -9.808 -6.205 24.668 1.00 97.25 108 ALA A CA 1
ATOM 834 C C . ALA A 1 108 ? -10.241 -5.519 25.974 1.00 97.25 108 ALA A C 1
ATOM 836 O O . ALA A 1 108 ? -11.329 -5.795 26.480 1.00 97.25 108 ALA A O 1
ATOM 837 N N . ILE A 1 109 ? -9.418 -4.600 26.490 1.00 97.12 109 ILE A N 1
ATOM 838 C CA . ILE A 1 109 ? -9.736 -3.798 27.678 1.00 97.12 109 ILE A CA 1
ATOM 839 C C . ILE A 1 109 ? -10.995 -2.962 27.428 1.00 97.12 109 ILE A C 1
ATOM 841 O O . ILE A 1 109 ? -11.970 -3.110 28.160 1.00 97.12 109 ILE A O 1
ATOM 845 N N . LYS A 1 110 ? -11.030 -2.176 26.345 1.00 96.06 110 LYS A N 1
ATOM 846 C CA . LYS A 1 110 ? -12.176 -1.309 26.020 1.00 96.06 110 LYS A CA 1
ATOM 847 C C . LYS A 1 110 ? -13.468 -2.087 25.785 1.00 96.06 110 LYS A C 1
ATOM 849 O O . LYS A 1 110 ? -14.537 -1.639 26.186 1.00 96.06 110 LYS A O 1
ATOM 854 N N . LEU A 1 111 ? -13.388 -3.251 25.134 1.00 96.38 111 LEU A N 1
ATOM 855 C CA . LEU A 1 111 ? -14.554 -4.115 24.932 1.00 96.38 111 LEU A CA 1
ATOM 856 C C . LEU A 1 111 ? -15.141 -4.592 26.265 1.00 96.38 111 LEU A C 1
ATOM 858 O O . LEU A 1 111 ? -16.359 -4.623 26.408 1.00 96.38 111 LEU A O 1
ATOM 862 N N . LYS A 1 112 ? -1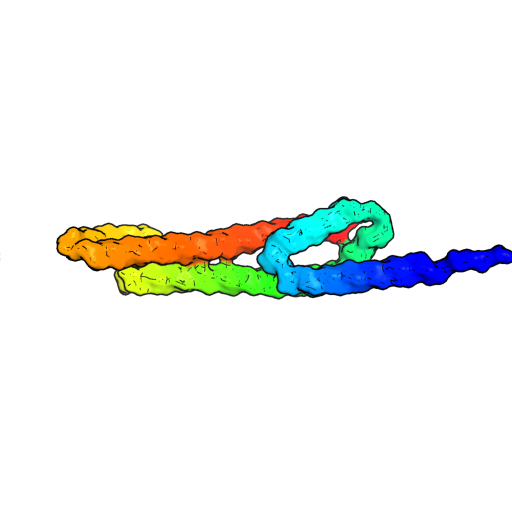4.286 -4.931 27.234 1.00 97.00 112 LYS A N 1
ATOM 863 C CA . LYS A 1 112 ? -14.711 -5.351 28.572 1.00 97.00 112 LYS A CA 1
ATOM 864 C C . LYS A 1 112 ? -15.261 -4.182 29.393 1.00 97.00 112 LYS A C 1
ATOM 866 O O . LYS A 1 112 ? -16.306 -4.315 30.014 1.00 97.00 112 LYS A O 1
ATOM 871 N N . GLU A 1 113 ? -14.590 -3.031 29.369 1.00 96.69 113 GLU A N 1
ATOM 872 C CA . GLU A 1 113 ? -15.018 -1.816 30.084 1.00 96.69 113 GLU A CA 1
ATOM 873 C C . GLU A 1 113 ? -16.394 -1.310 29.634 1.00 96.69 113 GLU A C 1
ATOM 875 O O . GLU A 1 113 ? -17.132 -0.720 30.420 1.00 96.69 113 GLU A O 1
ATOM 880 N N . HIS A 1 114 ? -16.752 -1.554 28.372 1.00 96.12 114 HIS A N 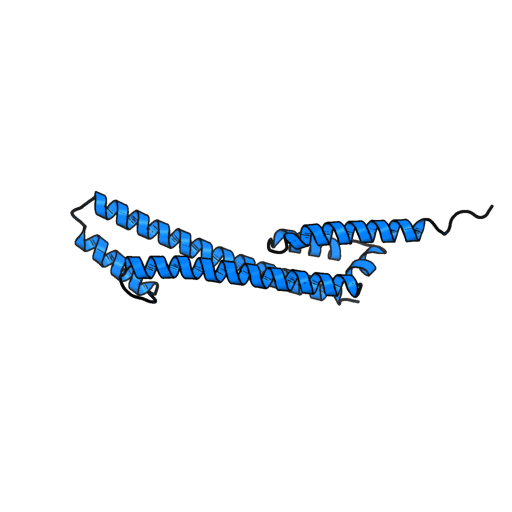1
ATOM 881 C CA . HIS A 1 114 ? -17.991 -1.074 27.770 1.00 96.12 114 HIS A CA 1
ATOM 882 C C . HIS A 1 114 ? -18.976 -2.192 27.409 1.00 96.12 114 HIS A C 1
ATOM 884 O O . HIS A 1 114 ? -19.867 -1.972 26.590 1.00 96.12 114 HIS A O 1
ATOM 890 N N . GLU A 1 115 ? -18.866 -3.374 28.026 1.00 94.12 115 GLU A N 1
ATOM 891 C CA . GLU A 1 115 ? -19.719 -4.536 27.719 1.00 94.12 115 GLU A CA 1
ATOM 892 C C . GLU A 1 115 ? -21.227 -4.254 27.874 1.00 94.12 115 GLU A C 1
ATOM 894 O O . GLU A 1 115 ? -22.043 -4.788 27.124 1.00 94.12 115 GLU A O 1
ATOM 899 N N . GLY A 1 116 ? -21.596 -3.354 28.793 1.00 95.56 116 GLY A N 1
ATOM 900 C CA . GLY A 1 116 ? -22.977 -2.922 29.033 1.00 95.56 116 GLY A CA 1
ATOM 901 C C . GLY A 1 116 ? -23.483 -1.801 28.117 1.00 95.56 116 GLY A C 1
ATOM 902 O O . GLY A 1 116 ? -24.630 -1.384 28.263 1.00 95.56 116 GLY A O 1
ATOM 903 N N . SER A 1 117 ? -22.662 -1.307 27.183 1.00 97.25 117 SER A N 1
ATOM 904 C CA . SER A 1 117 ? -22.964 -0.131 26.356 1.00 97.25 117 SER A CA 1
ATOM 905 C C . SER A 1 117 ? -22.910 -0.466 24.859 1.00 97.25 117 SER A C 1
ATOM 907 O O . SER A 1 117 ? -21.885 -0.230 24.210 1.00 97.25 117 SER A O 1
ATOM 909 N N . PRO A 1 118 ? -24.012 -0.969 24.264 1.00 95.19 118 PRO A N 1
ATOM 910 C CA . PRO A 1 118 ? -24.045 -1.420 22.869 1.00 95.19 118 PRO A CA 1
ATOM 911 C C . PRO A 1 118 ? -23.571 -0.374 21.852 1.00 95.19 118 PRO A C 1
ATOM 913 O O . PRO A 1 118 ? -22.874 -0.706 20.894 1.00 95.19 118 PRO A O 1
ATOM 916 N N . GLU A 1 119 ? -23.909 0.897 22.072 1.00 96.56 119 GLU A N 1
ATOM 917 C CA . GLU A 1 119 ? -23.498 2.005 21.202 1.00 96.56 119 GLU A CA 1
ATOM 918 C C . GLU A 1 119 ? -21.978 2.212 21.210 1.00 96.56 119 GLU A C 1
ATOM 920 O O . GLU A 1 119 ? -21.361 2.403 20.158 1.00 96.56 119 GLU A O 1
ATOM 925 N N . ILE A 1 120 ? -21.351 2.109 22.386 1.00 96.12 120 ILE A N 1
ATOM 926 C CA . ILE A 1 120 ? -19.899 2.236 22.529 1.00 96.12 120 ILE A CA 1
ATOM 927 C C . ILE A 1 120 ? -19.206 1.025 21.899 1.00 96.12 120 ILE A C 1
ATOM 929 O O . ILE A 1 120 ? -18.250 1.195 21.142 1.00 96.12 120 ILE A O 1
ATOM 933 N N . LEU A 1 121 ? -19.725 -0.187 22.118 1.00 96.69 121 LEU A N 1
ATOM 934 C CA . LEU A 1 121 ? -19.205 -1.404 21.484 1.00 96.69 121 LEU A CA 1
ATOM 935 C C . LEU A 1 121 ? -19.259 -1.332 19.955 1.00 96.69 121 LEU A C 1
ATOM 937 O O . LEU A 1 121 ? -18.324 -1.768 19.280 1.00 96.69 121 LEU A O 1
ATOM 941 N N . LEU A 1 122 ? -20.326 -0.761 19.390 1.00 96.44 122 LEU A N 1
ATOM 942 C CA . LEU A 1 122 ? -20.426 -0.542 17.949 1.00 96.44 122 LEU A CA 1
ATOM 943 C C . LEU A 1 122 ? -19.330 0.408 17.448 1.00 96.44 122 LEU A C 1
ATOM 945 O O . LEU A 1 122 ? -18.730 0.148 16.404 1.00 96.44 122 LEU A O 1
ATOM 949 N N . ASN A 1 123 ? -19.045 1.484 18.182 1.00 97.19 123 ASN A N 1
ATOM 950 C CA . ASN A 1 123 ? -17.975 2.417 17.826 1.00 97.19 123 ASN A CA 1
ATOM 951 C C . ASN A 1 123 ? -16.589 1.765 17.925 1.00 97.19 123 ASN A C 1
ATOM 953 O O . ASN A 1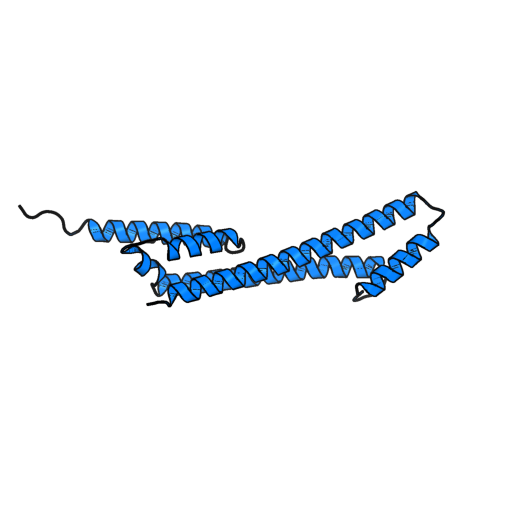 123 ? -15.796 1.903 16.998 1.00 97.19 123 ASN A O 1
ATOM 957 N N . ILE A 1 124 ? -16.337 0.953 18.956 1.00 96.56 124 ILE A N 1
ATOM 958 C CA . ILE A 1 124 ? -15.089 0.184 19.088 1.00 96.56 124 ILE A CA 1
ATOM 959 C C . ILE A 1 124 ? -14.894 -0.771 17.897 1.00 96.56 124 ILE A C 1
ATOM 961 O O . ILE A 1 124 ? -13.803 -0.855 17.334 1.00 96.56 124 ILE A O 1
ATOM 965 N N . LYS A 1 125 ? -15.954 -1.455 17.446 1.00 95.06 125 LYS A N 1
ATOM 966 C CA . LYS A 1 125 ? -15.890 -2.318 16.251 1.00 95.06 125 LYS A CA 1
ATOM 967 C C . LYS A 1 125 ? -15.616 -1.532 14.965 1.00 95.06 125 LYS A C 1
ATOM 969 O O . LYS A 1 125 ? -14.905 -2.018 14.086 1.00 95.06 125 LYS A O 1
ATOM 974 N N . LYS A 1 126 ? -16.158 -0.314 14.836 1.00 96.94 126 LYS A N 1
ATOM 975 C CA . LYS A 1 126 ? -15.834 0.581 13.711 1.00 96.94 126 LYS A CA 1
ATOM 976 C C . LYS A 1 126 ? -14.361 0.990 13.737 1.00 96.94 126 LYS A C 1
ATOM 978 O O . LYS A 1 126 ? -13.731 1.012 12.681 1.00 96.94 126 LYS A O 1
ATOM 983 N N . ASP A 1 127 ? -13.809 1.257 14.916 1.00 96.94 127 ASP A N 1
ATOM 984 C CA . ASP A 1 127 ? -12.391 1.575 15.092 1.00 96.94 127 ASP A CA 1
ATOM 985 C C . ASP A 1 127 ? -11.485 0.396 14.709 1.00 96.94 127 ASP A C 1
ATOM 987 O O . ASP A 1 127 ? -10.517 0.573 13.965 1.00 96.94 127 ASP A O 1
ATOM 991 N N . GLU A 1 128 ? -11.833 -0.828 15.115 1.00 96.12 128 GLU A N 1
ATOM 992 C CA . GLU A 1 128 ? -11.129 -2.045 14.692 1.00 96.12 128 GLU A CA 1
ATOM 993 C C . GLU A 1 128 ? -11.145 -2.209 13.160 1.00 96.12 128 GLU A C 1
ATOM 995 O O . GLU A 1 128 ? -10.101 -2.418 12.528 1.00 96.12 128 GLU A O 1
ATOM 1000 N N . ALA A 1 129 ? -12.319 -2.056 12.536 1.00 96.94 129 ALA A N 1
ATOM 1001 C CA . ALA A 1 129 ? -12.468 -2.135 11.084 1.00 96.94 129 ALA A CA 1
ATOM 1002 C C . ALA A 1 129 ? -11.665 -1.040 10.358 1.00 96.94 129 ALA A C 1
ATOM 1004 O O . ALA A 1 129 ? -11.036 -1.291 9.321 1.00 96.94 129 ALA A O 1
ATOM 1005 N N . ARG A 1 130 ? -11.634 0.172 10.920 1.00 97.06 130 ARG A N 1
ATOM 1006 C CA . ARG A 1 130 ? -10.842 1.286 10.398 1.00 97.06 130 ARG A CA 1
ATOM 1007 C C . ARG A 1 130 ? -9.350 0.981 10.453 1.00 97.06 130 ARG A C 1
ATOM 1009 O O . ARG A 1 130 ? -8.678 1.162 9.437 1.00 97.06 130 ARG A O 1
ATOM 1016 N N . ARG A 1 131 ? -8.834 0.453 11.568 1.00 95.31 131 ARG A N 1
ATOM 1017 C CA . ARG A 1 131 ? -7.428 0.026 11.653 1.00 95.31 131 ARG A CA 1
ATOM 1018 C C . ARG A 1 131 ? -7.096 -1.014 10.593 1.00 95.31 131 ARG A C 1
ATOM 1020 O O . ARG A 1 131 ? -6.093 -0.877 9.898 1.00 95.31 131 ARG A O 1
ATOM 1027 N N . LYS A 1 132 ? -7.945 -2.034 10.434 1.00 95.19 132 LYS A N 1
ATOM 1028 C CA . LYS A 1 132 ? -7.750 -3.081 9.420 1.00 95.19 132 LYS A CA 1
ATOM 1029 C C . LYS A 1 132 ? -7.650 -2.489 8.012 1.00 95.19 132 LYS A C 1
ATOM 1031 O O . LYS A 1 132 ? -6.800 -2.911 7.234 1.00 95.19 132 LYS A O 1
ATOM 1036 N N . THR A 1 133 ? -8.473 -1.487 7.713 1.00 96.75 133 THR A N 1
ATOM 1037 C CA . THR A 1 133 ? -8.438 -0.765 6.434 1.00 96.75 133 THR A CA 1
ATOM 1038 C C . THR A 1 133 ? -7.122 -0.005 6.247 1.00 96.75 133 THR A C 1
ATOM 1040 O O . THR A 1 133 ? -6.497 -0.120 5.196 1.00 96.75 133 THR A O 1
ATOM 1043 N N . LEU A 1 134 ? -6.660 0.723 7.269 1.00 96.44 134 LEU A N 1
ATOM 1044 C CA . LEU A 1 134 ? -5.392 1.465 7.227 1.00 96.44 134 LEU A CA 1
ATOM 1045 C C . LEU A 1 134 ? -4.185 0.534 7.056 1.00 96.44 134 LEU A C 1
ATOM 1047 O O . LEU A 1 134 ? -3.330 0.766 6.202 1.00 96.44 134 LEU A O 1
ATOM 1051 N N . MET A 1 135 ? -4.156 -0.565 7.808 1.00 94.50 135 MET A N 1
ATOM 1052 C CA . MET A 1 135 ? -3.121 -1.589 7.695 1.00 94.50 135 MET A CA 1
ATOM 1053 C C . MET A 1 135 ? -3.136 -2.247 6.306 1.00 94.50 135 MET A C 1
ATOM 1055 O O . MET A 1 135 ? -2.086 -2.450 5.701 1.00 94.50 135 MET A O 1
ATOM 1059 N N . GLY A 1 136 ? -4.325 -2.514 5.754 1.00 94.06 136 GLY A N 1
ATOM 1060 C CA . GLY A 1 136 ? -4.485 -2.997 4.382 1.00 94.06 136 GLY A CA 1
ATOM 1061 C C . GLY A 1 136 ? -3.957 -2.010 3.337 1.00 94.06 136 GLY A C 1
ATOM 1062 O O . GLY A 1 136 ? -3.282 -2.420 2.391 1.00 94.06 136 GLY A O 1
ATOM 1063 N N . ALA A 1 137 ? -4.194 -0.709 3.519 1.00 92.25 137 ALA A N 1
ATOM 1064 C CA . ALA A 1 137 ? -3.655 0.324 2.638 1.00 92.25 137 ALA A CA 1
ATOM 1065 C C . ALA A 1 137 ? -2.119 0.349 2.669 1.00 92.25 137 ALA A C 1
ATOM 1067 O O . ALA A 1 137 ? -1.491 0.408 1.612 1.00 92.25 137 ALA A O 1
ATOM 1068 N N . TRP A 1 138 ? -1.509 0.225 3.851 1.00 92.69 138 TRP A N 1
ATOM 1069 C CA . TRP A 1 138 ? -0.054 0.136 3.981 1.00 92.69 138 TRP A CA 1
ATOM 1070 C C . TRP A 1 138 ? 0.522 -1.104 3.280 1.00 92.69 138 TRP A C 1
ATOM 1072 O O . TRP A 1 138 ? 1.425 -0.965 2.451 1.00 92.69 138 TRP A O 1
ATOM 1082 N N . TYR A 1 139 ? -0.045 -2.294 3.513 1.00 91.69 139 TYR A N 1
ATOM 1083 C CA . TYR A 1 139 ? 0.375 -3.517 2.814 1.00 91.69 139 TYR A CA 1
ATOM 1084 C C . TYR A 1 139 ? 0.187 -3.434 1.298 1.00 91.69 139 TYR A C 1
ATOM 1086 O O . TYR A 1 139 ? 1.010 -3.945 0.540 1.00 91.69 139 TYR A O 1
ATOM 1094 N N . THR A 1 140 ? -0.860 -2.749 0.839 1.00 90.44 140 THR A N 1
ATOM 1095 C CA . THR A 1 140 ? -1.068 -2.501 -0.591 1.00 90.44 140 THR A CA 1
ATOM 1096 C C . THR A 1 140 ? 0.088 -1.685 -1.171 1.00 90.44 140 THR A C 1
ATOM 1098 O O . THR A 1 140 ? 0.636 -2.068 -2.201 1.00 90.44 140 THR A O 1
ATOM 1101 N N . GLN A 1 141 ? 0.521 -0.613 -0.495 1.00 89.00 141 GLN A N 1
ATOM 1102 C CA . GLN A 1 141 ? 1.673 0.181 -0.946 1.00 89.00 141 GLN A CA 1
ATOM 1103 C C . GLN A 1 141 ? 2.981 -0.627 -0.932 1.00 89.00 141 GLN A C 1
ATOM 1105 O O . GLN A 1 141 ? 3.763 -0.521 -1.876 1.00 89.00 141 GLN A O 1
ATOM 1110 N N . LEU A 1 142 ? 3.202 -1.467 0.087 1.00 89.25 142 LEU A N 1
ATOM 1111 C CA . LEU A 1 142 ? 4.358 -2.374 0.148 1.00 89.25 142 LEU A CA 1
ATOM 1112 C C . LEU A 1 142 ? 4.398 -3.326 -1.055 1.00 89.25 142 LEU A C 1
ATOM 1114 O O . LEU A 1 142 ? 5.429 -3.451 -1.716 1.00 89.25 142 LEU A O 1
ATOM 1118 N N . ASN A 1 143 ? 3.264 -3.948 -1.380 1.00 89.88 143 ASN A N 1
ATOM 1119 C CA . ASN A 1 143 ? 3.163 -4.869 -2.510 1.00 89.88 143 ASN A CA 1
ATOM 1120 C C . ASN A 1 143 ? 3.366 -4.161 -3.855 1.00 89.88 143 ASN A C 1
ATOM 1122 O O . ASN A 1 143 ? 4.052 -4.690 -4.729 1.00 89.88 143 ASN A O 1
ATOM 1126 N N . LEU A 1 144 ? 2.793 -2.965 -4.027 1.00 86.31 144 LEU A N 1
ATOM 1127 C CA . LEU A 1 144 ? 2.990 -2.159 -5.235 1.00 86.31 144 LEU A CA 1
ATOM 1128 C C . LEU A 1 144 ? 4.463 -1.792 -5.424 1.00 86.31 144 LEU A C 1
ATOM 1130 O O . LEU A 1 144 ? 4.980 -1.918 -6.533 1.00 86.31 144 LEU A O 1
ATOM 1134 N N . LYS A 1 145 ? 5.151 -1.406 -4.342 1.00 87.12 145 LYS A N 1
ATOM 1135 C CA . LYS A 1 145 ? 6.587 -1.121 -4.370 1.00 87.12 145 LYS A CA 1
ATOM 1136 C C . LYS A 1 145 ? 7.392 -2.336 -4.830 1.00 87.12 145 LYS A C 1
ATOM 1138 O O . LYS A 1 145 ? 8.180 -2.203 -5.759 1.00 87.12 145 LYS A O 1
ATOM 1143 N N . GLY A 1 146 ? 7.145 -3.509 -4.242 1.00 88.06 146 GLY A N 1
ATOM 1144 C CA . GLY A 1 146 ? 7.850 -4.738 -4.615 1.00 88.06 146 GLY A CA 1
ATOM 1145 C C . GLY A 1 146 ? 7.652 -5.118 -6.087 1.00 88.06 146 GLY A C 1
ATOM 1146 O O . GLY A 1 146 ? 8.624 -5.376 -6.792 1.00 88.06 146 GLY A O 1
ATOM 1147 N N . LYS A 1 147 ? 6.408 -5.076 -6.587 1.00 87.38 147 LYS A N 1
ATOM 1148 C CA . LYS A 1 147 ? 6.108 -5.349 -8.007 1.00 87.38 147 LYS A CA 1
ATOM 1149 C C . LYS A 1 147 ? 6.805 -4.367 -8.945 1.00 87.38 147 LYS A C 1
ATOM 1151 O O . LYS A 1 147 ? 7.370 -4.762 -9.959 1.00 87.38 147 LYS A O 1
ATOM 1156 N N . MET A 1 148 ? 6.766 -3.083 -8.606 1.00 85.56 148 MET A N 1
ATOM 1157 C CA . MET A 1 148 ? 7.413 -2.033 -9.384 1.00 85.56 148 MET A CA 1
ATOM 1158 C C . MET A 1 148 ? 8.932 -2.236 -9.437 1.00 85.56 148 MET A C 1
ATOM 1160 O O . MET A 1 148 ? 9.506 -2.199 -10.520 1.00 85.56 148 MET A O 1
ATOM 1164 N N . GLU A 1 149 ? 9.583 -2.489 -8.300 1.00 88.75 149 GLU A N 1
ATOM 1165 C CA . GLU A 1 149 ? 11.028 -2.750 -8.241 1.00 88.75 149 GLU A CA 1
ATOM 1166 C C . GLU A 1 149 ? 11.419 -3.976 -9.074 1.00 88.75 149 GLU A C 1
AT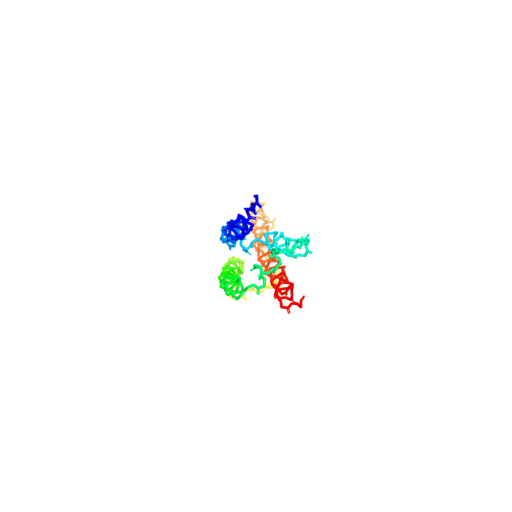OM 1168 O O . GLU A 1 149 ? 12.412 -3.926 -9.803 1.00 88.75 149 GLU A O 1
ATOM 1173 N N . GLN A 1 150 ? 10.603 -5.033 -9.038 1.00 90.38 150 GLN A N 1
ATOM 1174 C CA . GLN A 1 150 ? 10.794 -6.219 -9.868 1.00 90.38 150 GLN A CA 1
ATOM 1175 C C . GLN A 1 150 ? 10.704 -5.894 -11.366 1.00 90.38 150 GLN A C 1
ATOM 1177 O O . GLN A 1 150 ? 11.636 -6.193 -12.108 1.00 90.38 150 GLN A O 1
ATOM 1182 N N . HIS A 1 151 ? 9.636 -5.232 -11.821 1.00 83.50 151 HIS A N 1
ATOM 1183 C CA . HIS A 1 151 ? 9.500 -4.884 -13.239 1.00 83.50 151 HIS A CA 1
ATOM 1184 C C . HIS A 1 151 ? 10.596 -3.928 -13.720 1.00 83.50 151 HIS A C 1
ATOM 1186 O O . HIS A 1 151 ? 11.063 -4.042 -14.851 1.00 83.50 151 HIS A O 1
ATOM 1192 N N . VAL A 1 152 ? 11.045 -3.001 -12.868 1.00 86.25 152 VAL A N 1
ATOM 1193 C CA . VAL A 1 152 ? 12.183 -2.131 -13.188 1.00 86.25 152 VAL A CA 1
ATOM 1194 C C . VAL A 1 152 ? 13.458 -2.949 -13.380 1.00 86.25 152 VAL A C 1
ATOM 1196 O O . VAL A 1 152 ? 14.195 -2.696 -14.332 1.00 86.25 152 VAL A O 1
ATOM 1199 N N . ALA A 1 153 ? 13.721 -3.931 -12.515 1.00 89.50 153 ALA A N 1
ATOM 1200 C CA . ALA A 1 153 ? 14.875 -4.815 -12.656 1.00 89.50 153 ALA A CA 1
ATOM 1201 C C . ALA A 1 153 ? 14.806 -5.651 -13.947 1.00 89.50 153 ALA A C 1
ATOM 1203 O O . ALA A 1 153 ? 15.799 -5.717 -14.675 1.00 89.50 153 ALA A O 1
ATOM 1204 N N . ASP A 1 154 ? 13.635 -6.206 -14.271 1.00 86.44 154 ASP A N 1
ATOM 1205 C CA . ASP A 1 154 ? 13.407 -6.962 -15.508 1.00 86.44 154 ASP A CA 1
ATOM 1206 C C . ASP A 1 154 ? 13.682 -6.094 -16.744 1.00 86.44 154 ASP A C 1
ATOM 1208 O O . ASP A 1 154 ? 14.453 -6.478 -17.625 1.00 86.44 154 ASP A O 1
ATOM 1212 N N . ILE A 1 155 ? 13.117 -4.881 -16.788 1.00 83.50 155 ILE A N 1
ATOM 1213 C CA . ILE A 1 155 ? 13.333 -3.949 -17.898 1.00 83.50 155 ILE A CA 1
ATOM 1214 C C . ILE A 1 155 ? 14.815 -3.575 -17.997 1.00 83.50 155 ILE A C 1
ATOM 1216 O O . ILE A 1 155 ? 15.380 -3.651 -19.083 1.00 83.50 155 ILE A O 1
ATOM 1220 N N . ARG A 1 156 ? 15.495 -3.246 -16.888 1.00 87.88 156 ARG A N 1
ATOM 1221 C CA . ARG A 1 156 ? 16.946 -2.968 -16.906 1.00 87.88 156 ARG A CA 1
ATOM 1222 C C . ARG A 1 156 ? 17.751 -4.127 -17.484 1.00 87.88 156 ARG A C 1
ATOM 1224 O O . ARG A 1 156 ? 18.708 -3.882 -18.216 1.00 87.88 156 ARG A O 1
ATOM 1231 N N . SER A 1 157 ? 17.383 -5.364 -17.160 1.00 88.31 157 SER A N 1
ATOM 1232 C CA . SER A 1 157 ? 18.023 -6.556 -17.718 1.00 88.31 157 SER A CA 1
ATOM 1233 C C . SER A 1 157 ? 17.837 -6.615 -19.237 1.00 88.31 157 SER A C 1
ATOM 1235 O O . SER A 1 157 ? 18.818 -6.700 -19.976 1.00 88.31 157 SER A O 1
ATOM 1237 N N . LEU A 1 158 ? 16.603 -6.438 -19.721 1.00 84.06 158 LEU A N 1
ATOM 1238 C CA . LEU A 1 158 ? 16.284 -6.432 -21.153 1.00 84.06 158 LEU A CA 1
ATOM 1239 C C . LEU A 1 158 ? 17.026 -5.320 -21.911 1.00 84.06 158 LEU A C 1
ATOM 1241 O O . LEU A 1 158 ? 17.620 -5.571 -22.960 1.00 84.06 158 LEU A O 1
ATOM 1245 N N . LEU A 1 159 ? 17.071 -4.106 -21.356 1.00 80.44 159 LEU A N 1
ATOM 1246 C CA . LEU A 1 159 ? 17.745 -2.954 -21.968 1.00 80.44 159 LEU A CA 1
ATOM 1247 C C . LEU A 1 159 ? 19.268 -3.127 -22.077 1.00 80.44 159 LEU A C 1
ATOM 1249 O O . LEU A 1 159 ? 19.909 -2.455 -22.890 1.00 80.44 159 LEU A O 1
ATOM 1253 N N . ASN A 1 160 ? 19.860 -3.988 -21.248 1.00 82.44 160 ASN A N 1
ATOM 1254 C CA . ASN A 1 160 ? 21.297 -4.269 -21.235 1.00 82.44 160 ASN A CA 1
ATOM 1255 C C . ASN A 1 160 ? 21.660 -5.633 -21.834 1.00 82.44 160 ASN A C 1
ATOM 1257 O O . ASN A 1 160 ? 22.843 -5.964 -21.904 1.00 82.44 160 ASN A O 1
ATOM 1261 N N . SER A 1 161 ? 20.668 -6.402 -22.280 1.00 77.81 161 SER A N 1
ATOM 1262 C CA . SER A 1 161 ? 20.899 -7.648 -23.002 1.00 77.81 161 SER A CA 1
ATOM 1263 C C . SER A 1 161 ? 21.450 -7.367 -24.414 1.00 77.81 161 SER A C 1
ATOM 1265 O O . SER A 1 161 ? 21.076 -6.344 -25.004 1.00 77.81 161 SER A O 1
ATOM 1267 N N . PRO A 1 162 ? 22.344 -8.225 -24.950 1.00 65.62 162 PRO A N 1
ATOM 1268 C CA . PRO A 1 162 ? 22.875 -8.110 -26.312 1.00 65.62 162 PRO A CA 1
ATOM 1269 C C . PRO A 1 162 ? 21.781 -7.979 -27.372 1.00 65.62 162 PRO A C 1
ATOM 1271 O O . PRO A 1 162 ? 20.734 -8.654 -27.259 1.00 65.62 162 PRO A O 1
#

Nearest PDB structures (foldseek):
  6r1j-assembly1_D-2  TM=3.089E-01  e=2.929E+00  Aeromonas hydrophila J-1
  6h2f-assembly1_J  TM=2.873E-01  e=6.737E+00  Aeromonas hydrophila subsp. hydrophila AL09-71
  6grj-assembly1_I  TM=2.859E-01  e=9.207E+00  Aeromonas hydrophila

Secondary structure (DSSP, 8-state):
----SSHHHHHHHHHHHHHHHHHHHHHTTTTSHHHHHHHHHHHHH--SSTHHHHTSHHHHHHHHHHHHHHHHHHHHHHHHHHHHHHHHHHHHHT-TT--HHHHHHHHHHHHHHTTT-HHHHHHHHHHHHHHHHHHHHHHHHHHHHHHHHHHHHHHHHHHH--

Foldseek 3Di:
DDDDDPPPVVVVVVVLVVVVVVCLVLLVVLLFLVSLVVVLCCLVPDPDDNVVSCLDPVNVVVLVVSLVVSLVVLVVQLVVLVVVLQVLLCVQQVHHPDDPVSSVVSLVVQCVVCVVPVVSNVVSVVSVVVSVVSVVSNVVSVVSSVS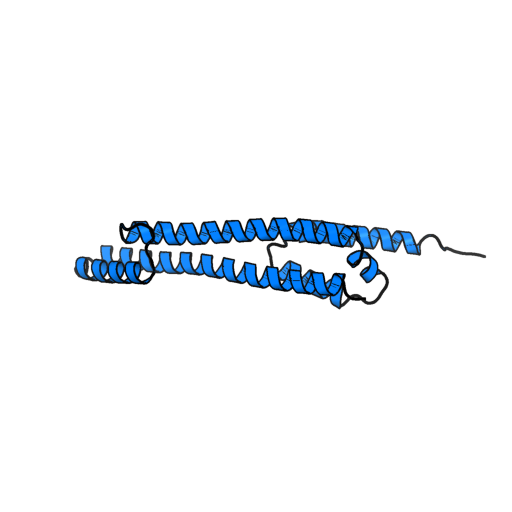SVVSSVSSVCSSPDD

Organism: Pseudomonas amygdali pv. tabaci (NCBI:txid322)

Mean predicted aligned error: 10.7 Å

Sequence (162 aa):
MAAVSGASNTLNERGAGLIASQLNKRFVDASNPDVLSDLRSAIENEPGFLPSVFKSADFKVQFEKVTANVSQRTSDRMKEAWRAEQSFSDKFTGKPNTDYDDFKKALAIKLKEHEGSPEILLNIKKDEARRKTLMGAWYTQLNLKGKMEQHVADIRSLLNSP

Solvent-accessible surface area (backbone atoms only — not comparable to full-atom values): 8888 Å² total; per-residue (Å²): 141,86,80,86,81,75,66,67,62,57,52,50,53,51,48,48,49,48,50,51,49,51,42,58,60,46,47,77,45,49,75,37,48,66,55,40,50,52,50,41,50,53,70,74,68,56,88,70,79,64,55,56,56,58,50,29,69,68,43,49,53,52,50,53,56,40,52,52,56,32,52,50,53,48,51,51,53,30,51,50,30,44,49,53,32,44,55,50,41,16,65,74,58,74,3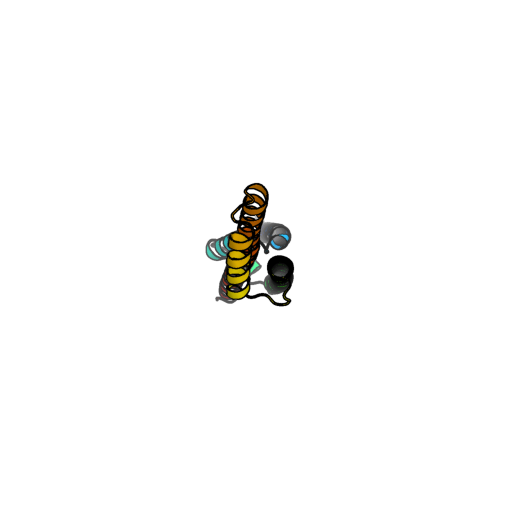8,83,88,47,49,74,66,55,44,50,50,43,51,55,51,52,51,61,78,34,66,91,34,68,72,59,46,52,51,53,51,50,52,54,54,49,48,53,50,32,51,50,50,22,53,50,36,52,51,50,48,53,50,35,54,50,42,51,52,53,40,54,49,62,51,69,51,135